Protein AF-A0A0M0C016-F1 (afdb_monomer_lite)

pLDDT: mean 82.15, std 14.45, range [42.38, 95.56]

Secondary structure (DSSP, 8-state):
-HHHHHHHHHHHHHHHHSTTTHHHHHHHHHTT-HHHHHHHHHHTT--HHHHHHHHHHHHHS-TTS-SS---

Radius of gyration: 11.45 Å; chains: 1; bounding box: 28×22×24 Å

Sequence (71 aa):
MLNVKISNMSAHLQTLASSKYYPQIQDAVEKKDKNLLIKVCRKAKIPQIDINSIVSLLLSMNNAVKWPAGF

Foldseek 3Di:
DVVVVVVLLVVLLVLCCDPVNVVQLVVCLVVVPLVSQLVSSVVSVNDPVCSVVNSVVSNPPPPVQPPPNDD

Structure (mmCIF, N/CA/C/O backbone):
data_AF-A0A0M0C016-F1
#
_entry.id   AF-A0A0M0C016-F1
#
loop_
_atom_site.group_PDB
_atom_site.id
_atom_site.type_symbol
_atom_site.label_atom_id
_atom_site.label_alt_id
_atom_site.label_comp_id
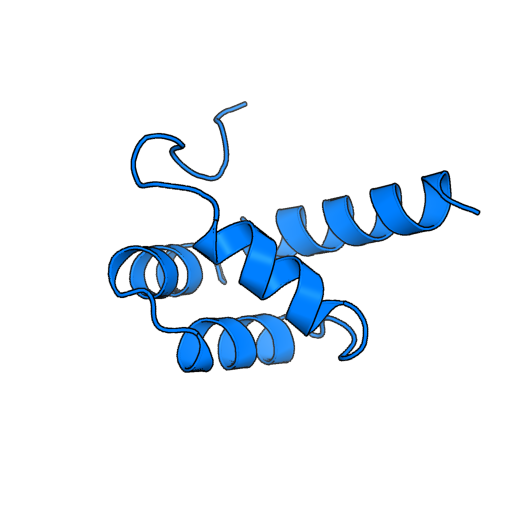_atom_site.label_asym_id
_atom_site.label_entity_id
_atom_site.label_seq_id
_atom_site.pdbx_PDB_ins_code
_atom_site.Cartn_x
_atom_site.Cartn_y
_atom_site.Cartn_z
_atom_site.occupancy
_atom_site.B_iso_or_equiv
_atom_site.auth_seq_id
_atom_site.auth_comp_id
_atom_site.auth_asym_id
_atom_site.auth_atom_id
_atom_site.pdbx_PDB_model_num
ATOM 1 N N . MET A 1 1 ? 15.747 14.060 -12.475 1.00 59.16 1 MET A N 1
ATOM 2 C CA . MET A 1 1 ? 15.716 12.875 -11.581 1.00 59.16 1 MET A CA 1
ATOM 3 C C . MET A 1 1 ? 14.544 12.905 -10.588 1.00 59.16 1 MET A C 1
ATOM 5 O O . MET A 1 1 ? 13.877 11.890 -10.446 1.00 59.16 1 MET A O 1
ATOM 9 N N . LEU A 1 2 ? 14.223 14.051 -9.964 1.00 62.38 2 LEU A N 1
ATOM 10 C CA . LEU A 1 2 ? 13.041 14.221 -9.090 1.00 62.38 2 LEU A CA 1
ATOM 11 C C . LEU A 1 2 ? 11.694 13.943 -9.790 1.00 62.38 2 LEU A C 1
ATOM 13 O O . LEU A 1 2 ? 10.869 13.216 -9.246 1.00 62.38 2 LEU A O 1
ATOM 17 N N . ASN A 1 3 ? 11.510 14.424 -11.024 1.00 63.19 3 ASN A N 1
ATOM 18 C CA . ASN A 1 3 ? 10.255 14.242 -11.774 1.00 63.19 3 ASN A CA 1
ATOM 19 C C . ASN A 1 3 ? 9.899 12.768 -12.035 1.00 63.19 3 ASN A C 1
ATOM 21 O O . ASN A 1 3 ? 8.723 12.412 -12.047 1.00 63.19 3 ASN A O 1
ATOM 25 N N . VAL A 1 4 ? 10.905 11.899 -12.193 1.00 65.25 4 VAL A N 1
ATOM 26 C CA . VAL A 1 4 ? 10.700 10.453 -12.387 1.00 65.25 4 VAL A CA 1
ATOM 27 C C . VAL A 1 4 ? 10.190 9.811 -11.097 1.00 65.25 4 VAL A C 1
ATOM 29 O O . VAL A 1 4 ? 9.237 9.042 -11.132 1.00 65.25 4 VAL A O 1
ATOM 32 N N . LYS A 1 5 ? 10.754 10.184 -9.940 1.00 68.00 5 LYS A N 1
ATOM 33 C CA . LYS A 1 5 ? 10.279 9.694 -8.636 1.00 68.00 5 LYS A CA 1
ATOM 34 C C . LYS A 1 5 ? 8.842 10.126 -8.345 1.00 68.00 5 LYS A C 1
ATOM 36 O O . LYS A 1 5 ? 8.052 9.306 -7.894 1.00 68.00 5 LYS A O 1
ATOM 41 N N . ILE A 1 6 ? 8.495 11.379 -8.641 1.00 70.81 6 ILE A N 1
ATOM 42 C CA . ILE A 1 6 ? 7.130 11.895 -8.446 1.00 70.81 6 ILE A CA 1
ATOM 43 C C . ILE A 1 6 ? 6.140 11.160 -9.359 1.00 70.81 6 ILE A C 1
ATOM 45 O O . ILE A 1 6 ? 5.083 10.732 -8.899 1.00 70.81 6 ILE A O 1
ATOM 49 N N . SER A 1 7 ? 6.505 10.949 -10.628 1.00 68.94 7 SER A N 1
ATOM 50 C CA . SER A 1 7 ? 5.667 10.213 -11.586 1.00 68.94 7 SER A CA 1
ATOM 51 C C . SER A 1 7 ? 5.442 8.763 -11.147 1.00 68.94 7 SER A C 1
ATOM 53 O O . SER A 1 7 ? 4.311 8.281 -11.171 1.00 68.94 7 SER A O 1
ATOM 55 N N . ASN A 1 8 ? 6.491 8.096 -10.655 1.00 80.12 8 ASN A N 1
ATOM 56 C CA . ASN A 1 8 ? 6.398 6.731 -10.136 1.00 80.12 8 ASN A CA 1
ATOM 57 C C . ASN A 1 8 ? 5.511 6.658 -8.885 1.00 80.12 8 ASN A C 1
ATOM 59 O O . ASN A 1 8 ? 4.629 5.804 -8.806 1.00 80.12 8 ASN A O 1
ATOM 63 N N . MET A 1 9 ? 5.675 7.585 -7.933 1.00 82.25 9 MET A N 1
ATOM 64 C CA . MET A 1 9 ? 4.824 7.639 -6.737 1.00 82.25 9 MET A CA 1
ATOM 65 C C . MET A 1 9 ? 3.353 7.875 -7.092 1.00 82.25 9 MET A C 1
ATOM 67 O O . MET A 1 9 ? 2.488 7.200 -6.540 1.00 82.25 9 MET A O 1
ATOM 71 N N . SER A 1 10 ? 3.064 8.774 -8.037 1.00 84.31 10 SER A N 1
ATOM 72 C CA . SER A 1 10 ? 1.695 9.023 -8.501 1.00 84.31 10 SER A CA 1
ATOM 73 C C . SER A 1 10 ? 1.068 7.773 -9.128 1.00 84.31 10 SER A C 1
ATOM 75 O O . SER A 1 10 ? -0.038 7.385 -8.754 1.00 84.31 10 SER A O 1
ATOM 77 N N . ALA A 1 11 ? 1.800 7.062 -9.993 1.00 88.00 11 ALA A N 1
ATOM 78 C CA . ALA A 1 11 ? 1.325 5.820 -10.605 1.00 88.00 11 ALA A CA 1
ATOM 79 C C . ALA A 1 11 ? 1.043 4.716 -9.564 1.00 88.00 11 ALA A C 1
ATOM 81 O O . ALA A 1 11 ? 0.043 3.992 -9.649 1.00 88.00 11 ALA A O 1
ATOM 82 N N . HIS A 1 12 ? 1.895 4.599 -8.541 1.00 89.75 12 HIS A N 1
ATOM 83 C CA . HIS A 1 12 ? 1.671 3.663 -7.440 1.00 89.75 12 HIS A CA 1
ATOM 84 C C . HIS A 1 12 ? 0.434 4.034 -6.616 1.00 89.75 12 HIS A C 1
ATOM 86 O O . HIS A 1 12 ? -0.383 3.165 -6.314 1.00 89.75 12 HIS A O 1
ATOM 92 N N . LEU A 1 13 ? 0.250 5.317 -6.306 1.00 88.31 13 LEU A N 1
ATOM 93 C CA . LEU A 1 13 ? -0.922 5.814 -5.587 1.00 88.31 13 LEU A CA 1
ATOM 94 C C . LEU A 1 13 ? -2.221 5.608 -6.379 1.00 88.31 13 LEU A C 1
ATOM 96 O O . LEU A 1 13 ? -3.207 5.147 -5.807 1.00 88.31 13 LEU A O 1
ATOM 100 N N . GLN A 1 14 ? -2.216 5.852 -7.691 1.00 88.31 14 GLN A N 1
ATOM 101 C CA . GLN A 1 14 ? -3.353 5.564 -8.573 1.00 88.31 14 GLN A CA 1
ATOM 102 C C . GLN A 1 14 ? -3.699 4.072 -8.590 1.00 88.31 14 GLN A C 1
ATOM 104 O O . GLN A 1 14 ? -4.870 3.701 -8.516 1.00 88.31 14 GLN A O 1
ATOM 109 N N . THR A 1 15 ? -2.686 3.200 -8.613 1.00 90.75 15 THR A N 1
ATOM 110 C CA . THR A 1 15 ? -2.900 1.750 -8.512 1.00 90.75 15 THR A CA 1
ATOM 111 C C . THR A 1 15 ? -3.606 1.400 -7.201 1.00 90.75 15 THR A C 1
ATOM 113 O O . THR A 1 15 ? -4.583 0.652 -7.211 1.00 90.75 15 THR A O 1
ATOM 116 N N . LEU A 1 16 ? -3.160 1.968 -6.077 1.00 89.50 16 LEU A N 1
ATOM 117 C CA . LEU A 1 16 ? -3.763 1.743 -4.759 1.00 89.50 16 LEU A CA 1
ATOM 118 C C . LEU A 1 16 ? -5.171 2.339 -4.616 1.00 89.50 16 LEU A C 1
ATOM 120 O O . LEU A 1 16 ? -5.975 1.796 -3.862 1.00 89.50 16 LEU A O 1
ATOM 124 N N . ALA A 1 17 ? -5.482 3.404 -5.356 1.00 87.69 17 ALA A N 1
ATOM 125 C CA . ALA A 1 17 ? -6.812 4.009 -5.416 1.00 87.69 17 ALA A CA 1
ATOM 126 C C . ALA A 1 17 ? -7.815 3.209 -6.273 1.00 87.69 17 ALA A C 1
ATOM 128 O O . ALA A 1 17 ? -9.007 3.505 -6.255 1.00 87.69 17 ALA A O 1
ATOM 129 N N . SER A 1 18 ? -7.370 2.182 -7.008 1.00 88.62 18 SER A N 1
ATOM 130 C CA . SER A 1 18 ? -8.286 1.302 -7.743 1.00 88.62 18 SER A CA 1
ATOM 131 C C . SER A 1 18 ? -9.212 0.531 -6.795 1.00 88.62 18 SER A C 1
ATOM 133 O O . SER A 1 18 ? -8.820 0.147 -5.690 1.00 88.62 18 SER A O 1
ATOM 135 N N . SER A 1 19 ? -10.424 0.213 -7.260 1.00 85.00 19 SER A N 1
ATOM 136 C CA . SER A 1 19 ? -11.447 -0.520 -6.492 1.00 85.00 19 SER A CA 1
ATOM 137 C C . SER A 1 19 ? -10.960 -1.855 -5.911 1.00 85.00 19 SER A C 1
ATOM 139 O O . SER A 1 19 ? -11.484 -2.327 -4.905 1.00 85.00 19 SER A O 1
ATOM 141 N N . LYS A 1 20 ? -9.919 -2.448 -6.506 1.00 91.94 20 LYS A N 1
ATOM 142 C CA . LYS A 1 20 ? -9.296 -3.695 -6.051 1.00 91.94 20 LYS A CA 1
ATOM 143 C C . LYS A 1 20 ? -8.552 -3.556 -4.719 1.00 91.94 20 LYS A C 1
ATOM 145 O O . LYS A 1 20 ? -8.546 -4.498 -3.923 1.00 91.94 20 LYS A O 1
ATOM 150 N N . TYR A 1 21 ? -7.877 -2.431 -4.496 1.00 91.06 21 TYR A N 1
ATOM 151 C CA . TYR A 1 21 ? -7.010 -2.234 -3.328 1.00 91.06 21 TYR A CA 1
ATOM 152 C C . TYR A 1 21 ? -7.560 -1.190 -2.364 1.00 91.06 21 TYR A C 1
ATOM 154 O O . TYR A 1 21 ? -7.306 -1.295 -1.165 1.00 91.06 21 TYR A O 1
ATOM 162 N N . TYR A 1 22 ? -8.356 -0.249 -2.868 1.00 88.25 22 TYR A N 1
ATOM 163 C CA . TYR A 1 22 ? -8.863 0.885 -2.115 1.00 88.25 22 TYR A CA 1
ATOM 164 C C . TYR A 1 22 ? -9.544 0.507 -0.784 1.00 88.25 22 TYR A C 1
ATOM 166 O O . TYR A 1 22 ? -9.122 1.048 0.237 1.00 88.25 22 TYR A O 1
ATOM 174 N N . PRO A 1 23 ? -10.464 -0.482 -0.709 1.00 90.06 23 PRO A N 1
ATOM 175 C CA . PRO A 1 23 ? -11.088 -0.848 0.568 1.00 90.06 23 PRO A CA 1
ATOM 176 C C . PRO A 1 23 ? -10.085 -1.349 1.618 1.00 90.06 23 PRO A C 1
ATOM 178 O O . PRO A 1 23 ? -10.204 -1.034 2.797 1.00 90.06 23 PRO A O 1
ATOM 181 N N . GLN A 1 24 ? -9.065 -2.104 1.191 1.00 91.81 24 GLN A N 1
ATOM 182 C CA . GLN A 1 24 ? -8.026 -2.617 2.092 1.00 91.81 24 GLN A CA 1
ATOM 183 C C . GLN A 1 24 ? -7.068 -1.507 2.538 1.00 91.81 24 GLN A C 1
ATOM 185 O O . GLN A 1 24 ? -6.572 -1.550 3.659 1.00 91.81 24 GLN A O 1
ATOM 190 N N . ILE A 1 25 ? -6.788 -0.531 1.668 1.00 90.62 25 ILE A N 1
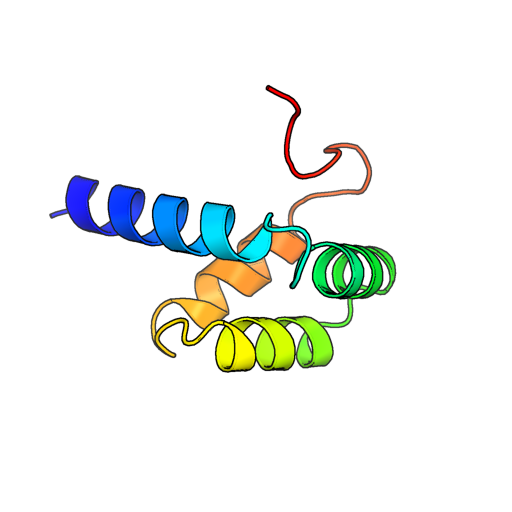ATOM 191 C CA . ILE A 1 25 ? -5.985 0.643 2.023 1.00 90.62 25 ILE A CA 1
ATOM 192 C C . ILE A 1 25 ? -6.738 1.514 3.022 1.00 90.62 25 ILE A C 1
ATOM 194 O O . ILE A 1 25 ? -6.148 1.897 4.026 1.00 90.62 25 ILE A O 1
ATOM 198 N N . GLN A 1 26 ? -8.022 1.783 2.783 1.00 88.25 26 GLN A N 1
ATOM 199 C CA . GLN A 1 26 ? -8.841 2.597 3.673 1.00 88.25 26 GLN A CA 1
ATOM 200 C C . GLN A 1 26 ? -8.921 1.975 5.076 1.00 88.25 26 GLN A C 1
ATOM 202 O O . GLN A 1 26 ? -8.568 2.639 6.046 1.00 88.25 26 GLN A O 1
ATOM 207 N N . ASP A 1 27 ? -9.262 0.684 5.176 1.00 89.19 27 ASP A N 1
ATOM 208 C CA . ASP A 1 27 ? -9.312 -0.036 6.460 1.00 89.19 27 ASP A CA 1
ATOM 209 C C . ASP A 1 27 ? -7.962 -0.000 7.197 1.00 89.19 27 ASP A C 1
ATOM 211 O O . ASP A 1 27 ? -7.892 0.220 8.408 1.00 89.19 27 ASP A O 1
ATOM 215 N N . ALA A 1 28 ? -6.861 -0.163 6.458 1.00 91.00 28 ALA A N 1
ATOM 216 C CA . ALA A 1 28 ? -5.524 -0.136 7.030 1.00 91.00 28 ALA A CA 1
ATOM 217 C C . ALA A 1 28 ? -5.094 1.269 7.488 1.00 91.00 28 ALA A C 1
ATOM 219 O O . ALA A 1 28 ? -4.413 1.386 8.506 1.00 91.00 28 ALA A O 1
ATOM 220 N N . VAL A 1 29 ? -5.484 2.333 6.779 1.00 89.12 29 VAL A N 1
ATOM 221 C CA . VAL A 1 29 ? -5.231 3.723 7.199 1.00 89.12 29 VAL A CA 1
ATOM 222 C C . VAL A 1 29 ? -6.044 4.059 8.448 1.00 89.12 29 VAL A C 1
ATOM 224 O O . VAL A 1 29 ? -5.470 4.544 9.423 1.00 89.12 29 VAL A O 1
ATOM 227 N N . GLU A 1 30 ? -7.339 3.727 8.467 1.00 88.38 30 GLU A N 1
ATOM 228 C CA . GLU A 1 30 ? -8.234 3.972 9.609 1.00 88.38 30 GLU A CA 1
ATOM 229 C C . GLU A 1 30 ? -7.730 3.284 10.888 1.00 88.38 30 GLU A C 1
ATOM 231 O O . GLU A 1 30 ? -7.715 3.884 11.965 1.00 88.38 30 GLU A O 1
ATOM 236 N N . LYS A 1 31 ? -7.231 2.048 10.766 1.00 89.94 31 LYS A N 1
ATOM 237 C CA . LYS A 1 31 ? -6.658 1.276 11.883 1.00 89.94 31 LYS A CA 1
ATOM 238 C C . LYS A 1 31 ? -5.193 1.597 12.177 1.00 89.94 31 LYS A C 1
ATOM 240 O O . LYS A 1 31 ? -4.623 1.021 13.104 1.00 89.94 31 LYS A O 1
ATOM 245 N N . LYS A 1 32 ? -4.558 2.473 11.390 1.00 87.19 32 LYS A N 1
ATOM 246 C CA . LYS A 1 32 ? -3.103 2.710 11.398 1.00 87.19 32 LYS A CA 1
ATOM 247 C C . LYS A 1 32 ? -2.282 1.412 11.278 1.00 87.19 32 LYS A C 1
ATOM 249 O O . LYS A 1 32 ? -1.176 1.302 11.812 1.00 87.19 32 LYS A O 1
ATOM 254 N N . ASP A 1 33 ? -2.805 0.421 10.556 1.00 92.56 33 ASP A N 1
ATOM 255 C CA . ASP A 1 33 ? -2.177 -0.883 10.356 1.00 92.56 33 ASP A CA 1
ATOM 256 C C . ASP A 1 33 ? -1.125 -0.824 9.240 1.00 92.56 33 ASP A C 1
ATOM 258 O O . ASP A 1 33 ? -1.353 -1.126 8.062 1.00 92.56 33 ASP A O 1
ATOM 262 N N . LYS A 1 34 ? 0.093 -0.471 9.648 1.00 92.88 34 LYS A N 1
ATOM 263 C CA . LYS A 1 34 ? 1.275 -0.453 8.782 1.00 92.88 34 LYS A CA 1
ATOM 264 C C . LYS A 1 34 ? 1.529 -1.799 8.090 1.00 92.88 34 LYS A C 1
ATOM 266 O O . LYS A 1 34 ? 1.961 -1.826 6.936 1.00 92.88 34 LYS A O 1
ATOM 271 N N . ASN A 1 35 ? 1.295 -2.916 8.776 1.00 94.62 35 ASN A N 1
ATOM 272 C CA . ASN A 1 35 ? 1.598 -4.242 8.241 1.00 94.62 35 ASN A CA 1
ATOM 273 C C . ASN A 1 35 ? 0.626 -4.614 7.122 1.00 94.62 35 ASN A C 1
ATOM 275 O O . ASN A 1 35 ? 1.042 -5.177 6.103 1.00 94.62 35 ASN A O 1
ATOM 279 N N . LEU A 1 36 ? -0.651 -4.271 7.285 1.00 92.81 36 LEU A N 1
ATOM 280 C CA . LEU A 1 36 ? -1.656 -4.445 6.246 1.00 92.81 36 LEU A CA 1
ATOM 281 C C . LEU A 1 36 ? -1.353 -3.560 5.031 1.00 92.81 36 LEU A C 1
ATOM 283 O O . LEU A 1 36 ? -1.347 -4.077 3.913 1.00 92.81 36 LEU A O 1
ATOM 287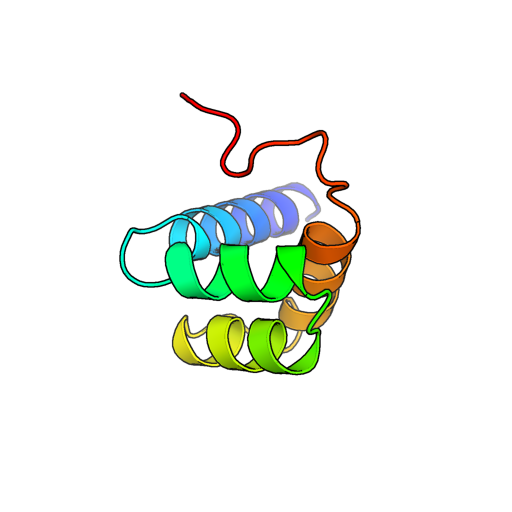 N N . LEU A 1 37 ? -0.969 -2.293 5.225 1.00 93.38 37 LEU A N 1
ATOM 288 C CA . LEU A 1 37 ? -0.555 -1.413 4.121 1.00 93.38 37 LEU A CA 1
ATOM 289 C C . LEU A 1 37 ? 0.623 -1.985 3.320 1.00 93.38 37 LEU A C 1
ATOM 291 O O . LEU A 1 37 ? 0.573 -2.022 2.089 1.00 93.38 37 LEU A O 1
ATOM 295 N N . ILE A 1 38 ? 1.656 -2.501 3.996 1.00 94.81 38 ILE A N 1
ATOM 296 C CA . ILE A 1 38 ? 2.799 -3.153 3.334 1.00 94.81 38 ILE A CA 1
ATOM 297 C C . ILE A 1 38 ? 2.333 -4.367 2.520 1.00 94.81 38 ILE A C 1
ATOM 299 O O . ILE A 1 38 ? 2.752 -4.541 1.372 1.00 94.81 38 ILE A O 1
ATOM 303 N N . LYS A 1 39 ? 1.452 -5.206 3.080 1.00 95.56 39 LYS A N 1
ATOM 304 C CA . LYS A 1 39 ? 0.901 -6.372 2.371 1.00 95.56 39 LYS A CA 1
ATOM 305 C C . LYS A 1 39 ? 0.132 -5.955 1.118 1.00 95.56 39 LYS A C 1
ATOM 307 O O . LYS A 1 39 ? 0.323 -6.572 0.071 1.00 95.56 39 LYS A O 1
ATOM 312 N N . VAL A 1 40 ? -0.706 -4.922 1.199 1.00 94.00 40 VAL A N 1
ATOM 313 C CA . VAL A 1 40 ? -1.478 -4.428 0.049 1.00 94.00 40 VAL A CA 1
ATOM 314 C C . VAL A 1 40 ? -0.554 -3.837 -1.018 1.00 94.00 40 VAL A C 1
ATOM 316 O O . VAL A 1 40 ? -0.692 -4.190 -2.188 1.00 94.00 40 VAL A O 1
ATOM 319 N N . CYS A 1 41 ? 0.455 -3.049 -0.632 1.00 94.06 41 CYS A N 1
ATOM 320 C CA . CYS A 1 41 ? 1.446 -2.514 -1.570 1.00 94.06 41 CYS A CA 1
ATOM 321 C C . CYS A 1 41 ? 2.202 -3.629 -2.315 1.00 94.06 41 CYS A C 1
ATOM 323 O O . CYS A 1 41 ? 2.379 -3.560 -3.531 1.00 94.06 41 CYS A O 1
ATOM 325 N N . ARG A 1 42 ? 2.58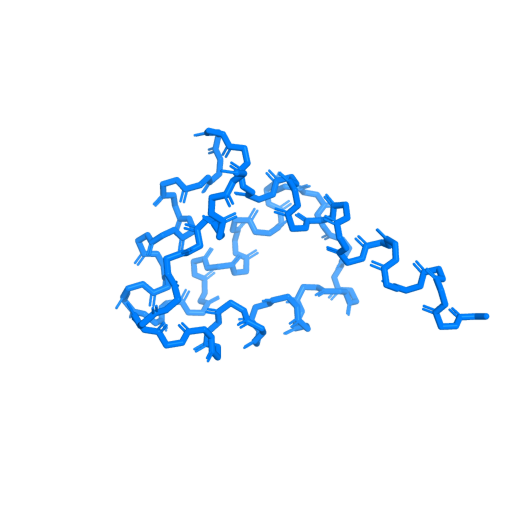3 -4.705 -1.612 1.00 94.44 42 ARG A N 1
ATOM 326 C CA . ARG A 1 42 ? 3.207 -5.888 -2.232 1.00 94.44 42 ARG A CA 1
ATOM 327 C C . ARG A 1 42 ? 2.266 -6.599 -3.202 1.00 94.44 42 ARG A C 1
ATOM 329 O O . ARG A 1 42 ? 2.689 -6.952 -4.300 1.00 94.44 42 ARG A O 1
ATOM 336 N N . LYS A 1 43 ? 0.987 -6.774 -2.844 1.00 94.06 43 LYS A N 1
ATOM 337 C CA . LYS A 1 43 ? -0.032 -7.341 -3.754 1.00 94.06 43 LYS A CA 1
ATOM 338 C C . LYS A 1 43 ? -0.213 -6.485 -5.011 1.00 94.06 43 LYS A C 1
ATOM 340 O O . LYS A 1 43 ? -0.408 -7.031 -6.093 1.00 94.06 43 LYS A O 1
ATOM 345 N N . ALA A 1 44 ? -0.101 -5.165 -4.873 1.00 92.44 44 ALA A N 1
ATOM 346 C CA . ALA A 1 44 ? -0.125 -4.209 -5.975 1.00 92.44 44 ALA A CA 1
ATOM 347 C C . ALA A 1 44 ? 1.182 -4.167 -6.795 1.00 92.44 44 ALA A C 1
ATOM 349 O O . ALA A 1 44 ? 1.285 -3.365 -7.717 1.00 92.44 44 ALA A O 1
ATOM 350 N N . LYS A 1 45 ? 2.160 -5.041 -6.499 1.00 93.50 45 LYS A N 1
ATOM 351 C CA . LYS A 1 45 ? 3.474 -5.119 -7.160 1.00 93.50 45 LYS A CA 1
ATOM 352 C C . LYS A 1 45 ? 4.283 -3.817 -7.077 1.00 93.50 45 LYS A C 1
ATOM 354 O O . LYS A 1 45 ? 5.083 -3.525 -7.962 1.00 93.50 45 LYS A O 1
ATOM 359 N N . ILE A 1 46 ? 4.095 -3.045 -6.008 1.00 92.12 46 ILE A N 1
ATOM 360 C CA . ILE A 1 46 ? 4.883 -1.835 -5.762 1.00 92.12 46 ILE A CA 1
ATOM 361 C C . ILE A 1 46 ? 6.316 -2.238 -5.367 1.00 92.12 46 ILE A C 1
ATOM 363 O O . ILE A 1 46 ? 6.479 -3.106 -4.501 1.00 92.12 46 ILE A O 1
ATOM 367 N N . PRO A 1 47 ? 7.358 -1.627 -5.961 1.00 90.94 47 PRO A N 1
ATOM 368 C CA . PRO A 1 47 ? 8.748 -1.903 -5.615 1.00 90.94 47 PRO A CA 1
ATOM 369 C C . PRO A 1 47 ? 9.050 -1.643 -4.137 1.00 90.94 47 PRO A C 1
ATOM 371 O O . PRO A 1 47 ? 8.656 -0.624 -3.575 1.00 90.94 47 PRO A O 1
ATOM 374 N N . GLN A 1 48 ? 9.821 -2.533 -3.506 1.00 88.62 48 GLN A N 1
ATOM 375 C CA . GLN A 1 48 ? 10.134 -2.459 -2.070 1.00 88.62 48 GLN A CA 1
ATOM 376 C C . GLN A 1 48 ? 10.813 -1.139 -1.654 1.00 88.62 48 GLN A C 1
ATOM 378 O O . GLN A 1 48 ? 10.627 -0.706 -0.516 1.00 88.62 48 GLN A O 1
ATOM 383 N N . ILE A 1 49 ? 11.552 -0.496 -2.566 1.00 89.31 49 ILE A N 1
ATOM 384 C CA . ILE A 1 49 ? 12.182 0.816 -2.352 1.00 89.31 49 ILE A CA 1
ATOM 385 C C . ILE A 1 49 ? 11.154 1.938 -2.132 1.00 89.31 49 ILE A C 1
ATOM 387 O O . ILE A 1 49 ? 11.413 2.849 -1.350 1.00 89.31 49 ILE A O 1
ATOM 391 N N . ASP A 1 50 ? 9.971 1.826 -2.740 1.00 88.75 50 ASP A N 1
ATOM 392 C CA . ASP A 1 50 ? 8.917 2.844 -2.685 1.00 88.75 50 ASP A CA 1
ATOM 393 C C . ASP A 1 50 ? 7.847 2.527 -1.630 1.00 88.75 50 ASP A C 1
ATOM 395 O O . ASP A 1 50 ? 7.160 3.432 -1.152 1.00 88.75 50 ASP A O 1
ATOM 399 N N . ILE A 1 51 ? 7.728 1.259 -1.204 1.00 91.88 51 ILE A N 1
ATOM 400 C CA . ILE A 1 51 ? 6.732 0.823 -0.206 1.00 91.88 51 ILE A CA 1
ATOM 401 C C . ILE A 1 51 ? 6.827 1.651 1.074 1.00 91.88 51 ILE A C 1
ATOM 403 O O . ILE A 1 51 ? 5.810 2.135 1.560 1.00 91.88 51 ILE A O 1
ATOM 407 N N . ASN A 1 52 ? 8.026 1.828 1.632 1.00 90.69 52 ASN A N 1
ATOM 408 C CA . ASN A 1 52 ? 8.175 2.543 2.902 1.00 90.69 52 ASN A CA 1
ATOM 409 C C . ASN A 1 52 ? 7.725 4.006 2.785 1.00 90.69 52 ASN A C 1
ATOM 411 O O . ASN A 1 52 ? 7.053 4.508 3.682 1.00 90.69 52 AS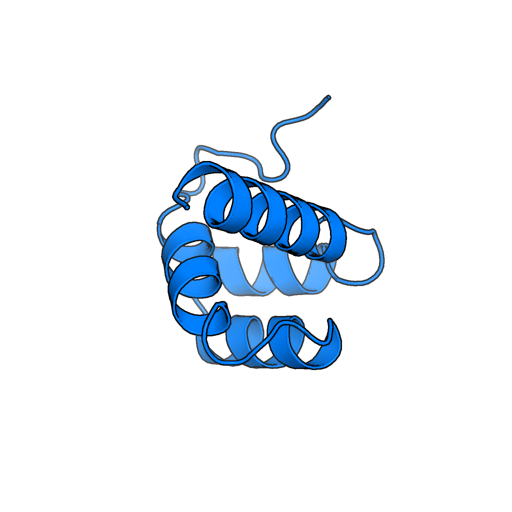N A O 1
ATOM 415 N N . SER A 1 53 ? 8.050 4.670 1.674 1.00 90.38 53 SER A N 1
ATOM 416 C CA . SER A 1 53 ? 7.632 6.049 1.411 1.00 90.38 53 SER A CA 1
ATOM 417 C C . SER A 1 53 ? 6.119 6.163 1.233 1.00 90.38 53 SER A C 1
ATOM 419 O O . SER A 1 53 ? 5.506 7.056 1.811 1.00 90.38 53 SER A O 1
ATOM 421 N N . ILE A 1 54 ? 5.505 5.238 0.492 1.00 89.88 54 ILE A N 1
ATOM 422 C CA . ILE A 1 54 ? 4.054 5.217 0.259 1.00 89.88 54 ILE A CA 1
ATOM 423 C C . ILE A 1 54 ? 3.295 4.925 1.553 1.00 89.88 54 ILE A C 1
ATOM 425 O O . ILE A 1 54 ? 2.327 5.607 1.865 1.00 89.88 54 ILE A O 1
ATOM 429 N N . VAL A 1 55 ? 3.749 3.952 2.341 1.00 91.50 55 VAL A N 1
ATOM 430 C CA . VAL A 1 55 ? 3.125 3.600 3.622 1.00 91.50 55 VAL A CA 1
ATOM 431 C C . VAL A 1 55 ? 3.201 4.768 4.603 1.00 91.50 55 VAL A C 1
ATOM 433 O O . VAL A 1 55 ? 2.198 5.094 5.231 1.00 91.50 55 VAL A O 1
ATOM 436 N N . SER A 1 56 ? 4.357 5.430 4.713 1.00 89.81 56 SER A N 1
ATOM 437 C CA . SER A 1 56 ? 4.491 6.629 5.546 1.00 89.81 56 SER A CA 1
ATOM 438 C C . SER A 1 56 ? 3.575 7.757 5.074 1.00 89.81 56 SER A C 1
ATOM 440 O O . SER A 1 56 ? 2.934 8.392 5.905 1.00 89.81 56 SER A O 1
ATOM 442 N N . LEU A 1 57 ? 3.460 7.972 3.759 1.00 88.38 57 LEU A N 1
ATOM 443 C CA . LEU A 1 57 ? 2.549 8.967 3.193 1.00 88.38 57 LEU A CA 1
ATOM 444 C C . LEU A 1 57 ? 1.088 8.658 3.554 1.00 88.38 57 LEU A C 1
ATOM 446 O O . LEU A 1 57 ? 0.408 9.520 4.105 1.00 88.38 57 LEU A O 1
ATOM 450 N N . LEU A 1 58 ? 0.632 7.425 3.319 1.00 87.81 58 LEU A N 1
ATOM 451 C CA . LEU A 1 58 ? -0.737 6.992 3.617 1.00 87.81 58 LEU A CA 1
ATOM 452 C C . LEU A 1 58 ? -1.067 7.083 5.112 1.00 87.81 58 LEU A C 1
ATOM 454 O O . LEU A 1 58 ? -2.168 7.478 5.466 1.00 87.81 58 LEU A O 1
ATOM 458 N N . LEU A 1 59 ? -0.115 6.768 5.993 1.00 87.94 59 LEU A N 1
ATOM 459 C CA . LEU A 1 59 ? -0.305 6.896 7.444 1.00 87.94 59 LEU A CA 1
ATOM 460 C C . LEU A 1 59 ? -0.221 8.346 7.941 1.00 87.94 59 LEU A C 1
ATOM 462 O O . LEU A 1 59 ? -0.742 8.651 9.012 1.00 87.94 59 LEU A O 1
ATOM 466 N N . SER A 1 60 ? 0.445 9.232 7.196 1.00 85.62 60 SER A N 1
ATOM 467 C CA . SER A 1 60 ? 0.503 10.667 7.504 1.00 85.62 60 SER A CA 1
ATOM 468 C C . SER A 1 60 ? -0.749 11.425 7.056 1.00 85.62 60 SER A C 1
ATOM 470 O O . SER A 1 60 ? -1.012 12.523 7.548 1.00 85.62 60 SER A O 1
ATOM 472 N N . MET A 1 61 ? -1.539 10.841 6.148 1.00 74.19 61 MET A N 1
ATOM 473 C CA . MET A 1 61 ? -2.849 11.360 5.769 1.00 74.19 61 MET A CA 1
ATOM 474 C C . MET A 1 61 ? -3.806 11.168 6.949 1.00 74.19 61 MET A C 1
ATOM 476 O O . MET A 1 61 ? -4.366 10.100 7.168 1.00 74.19 61 MET A O 1
ATOM 480 N N . ASN A 1 62 ? -3.951 12.218 7.756 1.00 56.91 62 ASN A N 1
ATOM 481 C CA . ASN A 1 62 ? -4.933 12.265 8.834 1.00 56.91 62 ASN A CA 1
ATOM 482 C C . ASN A 1 62 ? -6.352 12.087 8.262 1.00 56.9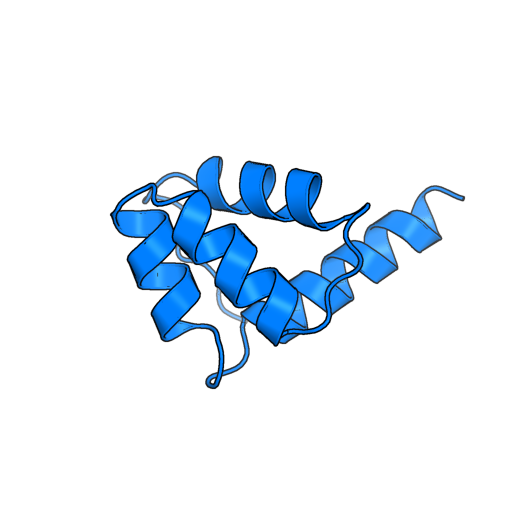1 62 ASN A C 1
ATOM 484 O O . ASN A 1 62 ? -6.605 12.505 7.133 1.00 56.91 62 ASN A O 1
ATOM 488 N N . ASN A 1 63 ? -7.295 11.595 9.076 1.00 56.22 63 ASN A N 1
ATOM 489 C CA . ASN A 1 63 ? -8.722 11.392 8.735 1.00 56.22 63 ASN A CA 1
ATOM 490 C C . ASN A 1 63 ? -9.436 12.608 8.094 1.00 56.22 63 ASN A C 1
ATOM 492 O O . ASN A 1 63 ? -10.562 12.485 7.619 1.00 56.22 63 ASN A O 1
ATOM 496 N N . ALA A 1 64 ? -8.811 13.789 8.097 1.00 52.28 64 ALA A N 1
ATOM 497 C CA . ALA A 1 64 ? -9.287 14.989 7.418 1.00 52.28 64 ALA A CA 1
ATOM 498 C C . ALA A 1 64 ? -9.116 14.940 5.885 1.00 52.28 64 ALA A C 1
ATOM 500 O O . ALA A 1 64 ? -9.831 15.639 5.172 1.00 52.28 64 ALA A O 1
ATOM 501 N N . VAL A 1 65 ? -8.199 14.118 5.364 1.00 54.94 65 VAL A N 1
ATOM 502 C CA . VAL A 1 65 ? -7.975 13.959 3.924 1.00 54.94 65 VAL A CA 1
ATOM 503 C C . VAL A 1 65 ? -8.650 12.666 3.483 1.00 54.94 65 VAL A C 1
ATOM 505 O O . VAL A 1 65 ? -8.084 11.584 3.619 1.00 54.94 65 VAL A O 1
ATOM 508 N N . LYS A 1 66 ? -9.879 12.768 2.962 1.00 56.22 66 LYS A N 1
ATOM 509 C CA . LYS A 1 66 ? -10.524 11.649 2.261 1.00 56.22 66 LYS A CA 1
ATOM 510 C C . LYS A 1 66 ? -9.653 11.302 1.056 1.00 56.22 66 LYS A C 1
ATOM 512 O O . LYS A 1 66 ? -9.595 12.067 0.100 1.00 56.22 66 LYS A O 1
ATOM 517 N N . TRP A 1 67 ? -8.922 10.197 1.147 1.00 60.25 67 TRP A N 1
ATOM 518 C CA . TRP A 1 67 ? -8.196 9.616 0.026 1.00 60.25 67 TRP A CA 1
ATOM 519 C C . TRP A 1 67 ? -9.141 8.700 -0.763 1.00 60.25 67 TRP A C 1
ATOM 521 O O . TRP A 1 67 ? -9.887 7.980 -0.112 1.00 60.25 67 TRP A O 1
ATOM 531 N N . PRO A 1 68 ? -9.088 8.659 -2.107 1.00 53.81 68 PRO A N 1
ATOM 532 C CA . PRO A 1 68 ? -8.442 9.650 -2.959 1.00 53.81 68 PRO A CA 1
ATOM 533 C C . PRO A 1 68 ? -9.173 10.988 -2.819 1.00 53.81 68 PRO A C 1
ATOM 535 O O . PRO A 1 68 ? -10.402 11.014 -2.757 1.00 53.81 68 PRO A O 1
ATOM 538 N N . ALA A 1 69 ? -8.416 12.089 -2.759 1.00 52.41 69 ALA A N 1
ATOM 539 C CA . ALA A 1 69 ? -9.013 13.411 -2.910 1.00 52.41 69 ALA A CA 1
ATOM 540 C C . ALA A 1 69 ? -9.775 13.373 -4.238 1.00 52.41 69 ALA A C 1
ATOM 542 O O . ALA A 1 69 ? -9.172 13.078 -5.270 1.00 52.41 69 ALA A O 1
ATOM 543 N N . GLY A 1 70 ? -11.102 13.495 -4.162 1.00 43.16 70 GLY A N 1
ATOM 544 C CA . GLY A 1 70 ? -11.990 13.287 -5.297 1.00 43.16 70 GLY A CA 1
ATOM 545 C C . GLY A 1 70 ? -11.525 14.076 -6.517 1.00 43.16 70 GLY A C 1
ATOM 546 O O . GLY A 1 70 ? -11.021 15.192 -6.378 1.00 43.16 70 GLY A O 1
ATOM 547 N N . PHE A 1 71 ? -11.668 13.447 -7.684 1.00 42.38 71 PHE A N 1
ATOM 548 C CA . PHE A 1 71 ? -11.725 14.144 -8.966 1.00 42.38 71 PHE A CA 1
ATOM 549 C C . PHE A 1 71 ? -12.711 15.316 -8.911 1.00 42.38 71 PHE A C 1
ATOM 551 O O . PHE A 1 71 ? -13.754 15.164 -8.228 1.00 42.38 71 PHE A O 1
#